Protein AF-A0A2U3CPF5-F1 (afdb_monomer_lite)

pLDDT: mean 75.81, std 19.27, range [42.22, 94.38]

Radius of gyration: 29.04 Å; chains: 1; bounding box: 74×77×28 Å

Structure (mmCIF, N/CA/C/O backbone):
data_AF-A0A2U3CPF5-F1
#
_entry.id   AF-A0A2U3CPF5-F1
#
loop_
_atom_site.group_PDB
_atom_site.id
_atom_site.type_symbol
_atom_site.label_atom_id
_atom_site.label_alt_id
_atom_site.label_comp_id
_atom_site.label_asym_id
_atom_site.label_entity_id
_atom_site.label_seq_id
_atom_site.pdbx_PDB_ins_code
_atom_site.Cartn_x
_atom_site.Cartn_y
_atom_site.Cartn_z
_atom_site.occupancy
_atom_site.B_iso_or_equiv
_atom_site.auth_seq_id
_atom_site.auth_comp_id
_atom_site.auth_asym_id
_atom_site.auth_atom_id
_atom_site.pdbx_PDB_model_num
ATOM 1 N N . MET A 1 1 ? 0.087 11.279 -11.090 1.00 84.81 1 MET A N 1
ATOM 2 C CA . MET A 1 1 ? -0.353 10.577 -9.863 1.00 84.81 1 MET A CA 1
ATOM 3 C C . MET A 1 1 ? -1.532 9.679 -10.211 1.00 84.81 1 MET A C 1
ATOM 5 O O . MET A 1 1 ? -2.220 9.978 -11.178 1.00 84.81 1 MET A O 1
ATOM 9 N N . LEU A 1 2 ? -1.732 8.583 -9.484 1.00 86.62 2 LEU A N 1
ATOM 10 C CA . LEU A 1 2 ? -2.855 7.655 -9.621 1.00 86.62 2 LEU A CA 1
ATOM 11 C C . LEU A 1 2 ? -3.731 7.745 -8.373 1.00 86.62 2 LEU A C 1
ATOM 13 O O . LEU A 1 2 ? -3.217 7.788 -7.259 1.00 86.62 2 LEU A O 1
ATOM 17 N N . SER A 1 3 ? -5.047 7.725 -8.551 1.00 90.75 3 SER A N 1
ATOM 18 C CA . SER A 1 3 ? -5.976 7.468 -7.446 1.00 90.75 3 SER A CA 1
ATOM 19 C C . SER A 1 3 ? -5.931 5.996 -7.014 1.00 90.75 3 SER A C 1
ATOM 21 O O . SER A 1 3 ? -5.475 5.130 -7.766 1.00 90.75 3 SER A O 1
ATOM 23 N N . ALA A 1 4 ? -6.468 5.686 -5.829 1.00 89.81 4 ALA A N 1
ATOM 24 C CA . ALA A 1 4 ? -6.633 4.302 -5.372 1.00 89.81 4 ALA A CA 1
ATOM 25 C C . ALA A 1 4 ? -7.389 3.429 -6.394 1.00 89.81 4 ALA A C 1
ATOM 27 O O . ALA A 1 4 ? -6.993 2.292 -6.639 1.00 89.81 4 ALA A O 1
ATOM 28 N N . VAL A 1 5 ? -8.432 3.973 -7.033 1.00 91.69 5 VAL A N 1
ATOM 29 C CA . VAL A 1 5 ? -9.226 3.275 -8.060 1.00 91.69 5 VAL A CA 1
ATOM 30 C C . VAL A 1 5 ? -8.373 2.953 -9.289 1.00 91.69 5 VAL A C 1
ATOM 32 O O . VAL A 1 5 ? -8.377 1.821 -9.763 1.00 91.69 5 VAL A O 1
ATOM 35 N N . GLN A 1 6 ? -7.596 3.920 -9.781 1.00 92.56 6 GLN A N 1
ATOM 36 C CA . GLN A 1 6 ? -6.730 3.711 -10.946 1.00 92.56 6 GLN A CA 1
ATOM 37 C C . GLN A 1 6 ? -5.596 2.725 -10.656 1.00 92.56 6 GLN A C 1
ATOM 39 O O . GLN A 1 6 ? -5.253 1.914 -11.514 1.00 92.56 6 GLN A O 1
ATOM 44 N N . LEU A 1 7 ? -5.023 2.768 -9.451 1.00 91.25 7 LEU A N 1
ATOM 45 C CA . LEU A 1 7 ? -4.006 1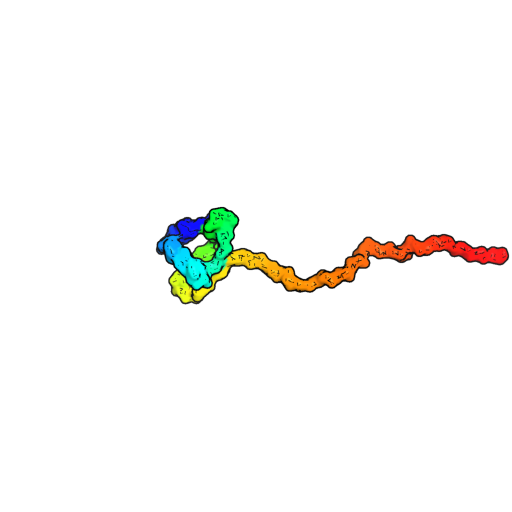.807 -9.031 1.00 91.25 7 LEU A CA 1
ATOM 46 C C . LEU A 1 7 ? -4.585 0.388 -8.932 1.00 91.25 7 LEU A C 1
ATOM 48 O O . LEU A 1 7 ? -3.966 -0.558 -9.415 1.00 91.25 7 LEU A O 1
ATOM 52 N N . ALA A 1 8 ? -5.779 0.253 -8.353 1.00 92.81 8 ALA A N 1
ATOM 53 C CA . ALA A 1 8 ? -6.505 -1.009 -8.264 1.00 92.81 8 ALA A CA 1
ATOM 54 C C . ALA A 1 8 ? -6.787 -1.610 -9.645 1.00 92.81 8 ALA A C 1
ATOM 56 O O . ALA A 1 8 ? -6.471 -2.775 -9.874 1.00 92.81 8 ALA A O 1
ATOM 57 N N . ALA A 1 9 ? -7.293 -0.799 -10.578 1.00 93.12 9 ALA A N 1
ATOM 58 C CA . ALA A 1 9 ? -7.545 -1.223 -11.953 1.00 93.12 9 ALA A CA 1
ATOM 59 C C . ALA A 1 9 ? -6.262 -1.696 -12.655 1.00 93.12 9 ALA A C 1
ATOM 61 O O . ALA A 1 9 ? -6.270 -2.685 -13.377 1.00 93.12 9 ALA A O 1
ATOM 62 N N . ARG A 1 10 ? -5.132 -1.024 -12.409 1.00 91.12 10 ARG A N 1
ATOM 63 C CA . ARG A 1 10 ? -3.841 -1.367 -13.023 1.00 91.12 10 ARG A C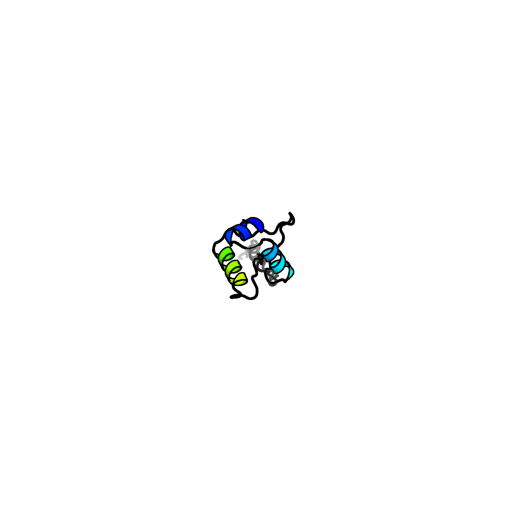A 1
ATOM 64 C C . ARG A 1 10 ? -3.241 -2.673 -12.493 1.00 91.12 10 ARG A C 1
ATOM 66 O O . ARG A 1 10 ? -2.457 -3.307 -13.190 1.00 91.12 10 ARG A O 1
ATOM 73 N N . LEU A 1 11 ? -3.569 -3.039 -11.256 1.00 89.06 11 LEU A N 1
ATOM 74 C CA . LEU A 1 11 ? -3.088 -4.250 -10.584 1.00 89.06 11 LEU A CA 1
ATOM 75 C C . LEU A 1 11 ? -4.091 -5.407 -10.623 1.00 89.06 11 LEU A C 1
ATOM 77 O O . LEU A 1 11 ? -3.785 -6.475 -10.087 1.00 89.06 11 LEU A O 1
ATOM 81 N N . ASP A 1 12 ? -5.264 -5.183 -11.219 1.00 92.88 12 ASP A N 1
ATOM 82 C CA . ASP A 1 12 ? -6.397 -6.106 -11.201 1.00 92.88 12 ASP A CA 1
ATOM 83 C C . ASP A 1 12 ? -6.711 -6.582 -9.765 1.00 92.88 12 ASP A C 1
ATOM 85 O O . ASP A 1 12 ? -6.695 -7.769 -9.425 1.00 92.88 12 ASP A O 1
ATOM 89 N N . ILE A 1 13 ? -6.883 -5.613 -8.856 1.00 91.56 13 ILE A N 1
ATOM 90 C CA . ILE A 1 13 ? -7.225 -5.860 -7.449 1.00 91.56 13 ILE A CA 1
ATOM 91 C C . ILE A 1 13 ? -8.433 -5.045 -7.004 1.00 91.56 13 ILE A C 1
ATOM 93 O O . ILE A 1 13 ? -8.663 -3.949 -7.511 1.00 91.56 13 ILE A O 1
ATOM 97 N N . PRO A 1 14 ? -9.178 -5.508 -5.985 1.00 93.44 14 PRO A N 1
ATOM 98 C CA . PRO A 1 14 ? -10.261 -4.721 -5.417 1.00 93.44 14 PRO A CA 1
ATOM 99 C C . PRO A 1 14 ? -9.735 -3.423 -4.797 1.00 93.44 14 PRO A C 1
ATOM 101 O O . PRO A 1 14 ? -8.822 -3.455 -3.971 1.00 93.44 14 PRO A O 1
ATOM 104 N N . VAL A 1 15 ? -10.372 -2.284 -5.086 1.00 93.50 15 VAL A N 1
ATOM 105 C CA . VAL A 1 15 ? -10.004 -1.003 -4.450 1.00 93.50 15 VAL A CA 1
ATOM 106 C C . VAL A 1 15 ? -10.118 -1.071 -2.923 1.00 93.50 15 VAL A C 1
ATOM 108 O O . VAL A 1 15 ? -9.286 -0.524 -2.200 1.00 93.50 15 VAL A O 1
ATOM 111 N N . ASN A 1 16 ? -11.092 -1.835 -2.418 1.00 94.38 16 ASN A N 1
ATOM 112 C CA . ASN A 1 16 ? -11.269 -2.067 -0.988 1.00 94.38 16 ASN A CA 1
ATOM 113 C C . ASN A 1 16 ? -10.039 -2.735 -0.351 1.00 94.38 16 ASN A C 1
ATOM 115 O O . ASN A 1 16 ? -9.700 -2.442 0.792 1.00 94.38 16 ASN A O 1
ATOM 119 N N . TRP A 1 17 ? -9.319 -3.584 -1.093 1.00 94.38 17 TRP A N 1
ATOM 120 C CA . TRP A 1 17 ? -8.095 -4.208 -0.592 1.00 94.38 17 TRP A CA 1
ATOM 121 C C . TRP A 1 17 ? -7.030 -3.161 -0.251 1.00 94.38 17 TRP A C 1
ATOM 123 O O . TRP A 1 17 ? -6.394 -3.271 0.800 1.00 94.38 17 TRP A O 1
ATOM 133 N N . ILE A 1 18 ? -6.887 -2.124 -1.087 1.00 91.94 18 ILE A N 1
ATOM 134 C CA . ILE A 1 18 ? -5.951 -1.012 -0.867 1.00 91.94 18 ILE A CA 1
ATOM 135 C C . ILE A 1 18 ? -6.330 -0.262 0.414 1.00 91.94 18 ILE A C 1
ATOM 137 O O . ILE A 1 18 ? -5.491 -0.098 1.299 1.00 91.94 18 ILE A O 1
ATOM 141 N N . TYR A 1 19 ? -7.604 0.116 0.567 1.00 91.50 19 TYR A N 1
ATOM 142 C CA . TYR A 1 19 ? -8.085 0.798 1.774 1.00 91.50 19 TYR A CA 1
ATOM 143 C C . TYR A 1 19 ? -7.897 -0.040 3.044 1.00 91.50 19 TYR A C 1
ATOM 145 O O . TYR A 1 19 ? -7.508 0.492 4.084 1.00 91.50 19 TYR A O 1
ATOM 153 N N . VAL A 1 20 ? -8.108 -1.356 2.970 1.00 93.38 20 VAL A N 1
ATOM 154 C CA . VAL A 1 20 ? -7.836 -2.267 4.088 1.00 93.38 20 VAL A CA 1
ATOM 155 C C . VAL A 1 20 ? -6.345 -2.286 4.435 1.00 93.38 20 VAL A C 1
ATOM 157 O O . VAL A 1 20 ? -6.014 -2.260 5.620 1.00 93.38 20 VAL A O 1
ATOM 160 N N . GLN A 1 21 ? -5.432 -2.291 3.456 1.00 92.62 21 GLN A N 1
ATOM 161 C CA . GLN A 1 21 ? -3.992 -2.244 3.755 1.00 92.62 21 GLN A CA 1
ATOM 162 C C . GLN A 1 21 ? -3.578 -0.916 4.401 1.00 92.62 21 GLN A C 1
ATOM 164 O O . GLN A 1 21 ? -2.751 -0.932 5.316 1.00 92.62 21 GLN A O 1
ATOM 169 N N . ILE A 1 22 ? -4.190 0.199 3.986 1.00 91.31 22 ILE A N 1
ATOM 170 C CA . ILE A 1 22 ? -3.987 1.518 4.604 1.00 91.31 22 ILE A CA 1
ATOM 171 C C . ILE A 1 22 ? -4.457 1.501 6.061 1.00 91.31 22 ILE A C 1
ATOM 173 O O . ILE A 1 22 ? -3.692 1.819 6.969 1.00 91.31 22 ILE A O 1
ATOM 177 N N . ARG A 1 23 ? -5.685 1.029 6.316 1.00 89.94 23 ARG A N 1
ATOM 178 C CA . ARG A 1 23 ? -6.240 0.913 7.678 1.00 89.94 23 ARG A CA 1
ATOM 179 C C . ARG A 1 23 ? -5.409 0.011 8.586 1.00 89.94 23 ARG A C 1
ATOM 181 O O . ARG A 1 23 ? -5.253 0.299 9.767 1.00 89.94 23 ARG A O 1
ATOM 188 N N . ARG A 1 24 ? -4.854 -1.072 8.037 1.00 92.19 24 ARG A N 1
ATOM 189 C CA . ARG A 1 24 ? -3.976 -2.006 8.759 1.00 92.19 24 ARG A CA 1
ATOM 190 C C . ARG A 1 24 ? -2.550 -1.486 8.945 1.00 92.19 24 ARG A C 1
ATOM 192 O O . ARG A 1 24 ? -1.722 -2.240 9.446 1.00 92.19 24 ARG A O 1
ATOM 199 N N . LYS A 1 25 ? -2.247 -0.252 8.523 1.00 89.75 25 LYS A N 1
ATOM 200 C CA . LYS A 1 25 ? -0.903 0.346 8.556 1.00 89.75 25 LYS A CA 1
ATOM 201 C C . LYS A 1 25 ? 0.158 -0.480 7.812 1.00 89.75 25 LYS A C 1
ATOM 203 O O . LYS A 1 25 ? 1.348 -0.329 8.052 1.00 89.75 25 LYS A O 1
ATOM 208 N N . ARG A 1 26 ? -0.273 -1.347 6.887 1.00 90.75 26 ARG A N 1
ATOM 209 C CA . ARG A 1 26 ? 0.616 -2.120 6.005 1.00 90.75 26 ARG A CA 1
ATOM 210 C C . ARG A 1 26 ? 0.984 -1.338 4.757 1.00 90.75 26 ARG A C 1
ATOM 212 O O . ARG A 1 26 ? 2.029 -1.592 4.178 1.00 90.75 26 ARG A O 1
ATOM 219 N N . LEU A 1 27 ? 0.122 -0.415 4.344 1.00 91.44 27 LEU A N 1
ATOM 220 C CA . LEU A 1 27 ? 0.406 0.572 3.316 1.00 91.44 27 LEU A CA 1
ATOM 221 C C . LEU A 1 27 ? 0.343 1.942 3.980 1.00 91.44 27 LEU A C 1
ATOM 223 O O . LEU A 1 27 ? -0.730 2.392 4.373 1.00 91.44 27 LEU A O 1
ATOM 227 N N . LEU A 1 28 ? 1.491 2.582 4.147 1.00 90.44 28 LEU A N 1
ATOM 228 C CA . LEU A 1 28 ? 1.580 3.911 4.733 1.00 90.44 28 LEU A CA 1
ATOM 229 C C . LEU A 1 28 ? 1.640 4.923 3.598 1.00 90.44 28 LEU A C 1
ATOM 231 O O . LEU A 1 28 ? 2.515 4.852 2.742 1.00 90.44 28 LEU A O 1
ATOM 235 N N . ILE A 1 29 ? 0.689 5.845 3.572 1.00 88.88 29 ILE A N 1
ATOM 236 C CA . ILE A 1 29 ? 0.598 6.886 2.555 1.00 88.88 29 ILE A CA 1
ATOM 237 C C . ILE A 1 29 ? 0.016 8.138 3.189 1.00 88.88 29 ILE A C 1
ATOM 239 O O . ILE A 1 29 ? -0.815 8.045 4.095 1.00 88.88 29 ILE A O 1
ATOM 243 N N . ASP A 1 30 ? 0.479 9.291 2.726 1.00 85.81 30 ASP A N 1
ATOM 244 C CA . ASP A 1 30 ? -0.038 10.566 3.192 1.00 85.81 30 ASP A CA 1
ATOM 245 C C . ASP A 1 30 ? -1.368 10.883 2.501 1.00 85.81 30 ASP A C 1
ATOM 247 O O . ASP A 1 30 ? -1.570 10.589 1.316 1.00 85.81 30 ASP A O 1
ATOM 251 N N . GLN A 1 31 ? -2.303 11.434 3.267 1.00 84.25 31 GLN A N 1
ATOM 252 C CA . GLN A 1 31 ? -3.579 11.881 2.735 1.00 84.25 31 GLN A CA 1
ATOM 253 C C . GLN A 1 31 ? -3.400 13.302 2.207 1.00 84.25 31 GLN A C 1
ATOM 255 O O . GLN A 1 31 ? -2.999 14.189 2.952 1.00 84.25 31 GLN A O 1
ATOM 260 N N . GLN A 1 32 ? -3.735 13.542 0.938 1.00 81.94 32 GLN A N 1
ATOM 261 C CA . GLN A 1 32 ? -3.682 14.904 0.413 1.00 81.94 32 GLN A CA 1
ATOM 262 C C . GLN A 1 32 ? -4.663 15.829 1.140 1.00 81.94 32 GLN A C 1
ATOM 264 O O . GLN A 1 32 ? -5.672 15.375 1.677 1.00 81.94 32 GLN A O 1
ATOM 269 N N . SER A 1 33 ? -4.440 17.144 1.043 1.00 77.69 33 SER A N 1
ATOM 270 C CA . SER A 1 33 ? -5.325 18.183 1.597 1.00 77.69 33 SER A CA 1
ATOM 271 C C . SER A 1 33 ? -6.783 18.083 1.123 1.00 77.69 33 SER A C 1
ATOM 273 O O . SER A 1 33 ? -7.682 18.608 1.767 1.00 77.69 33 SER A O 1
ATOM 275 N N . THR A 1 34 ? -7.032 17.397 0.005 1.00 79.75 34 THR A N 1
ATOM 276 C CA . THR A 1 34 ? -8.367 17.108 -0.547 1.00 79.75 34 THR A CA 1
ATOM 277 C C . THR A 1 34 ? -9.040 15.880 0.075 1.00 79.75 34 THR A C 1
ATOM 279 O O . THR A 1 34 ? -10.165 15.541 -0.281 1.00 79.75 34 THR A O 1
ATOM 282 N N . GLY A 1 35 ? -8.351 15.167 0.965 1.00 80.19 35 GLY A N 1
ATOM 283 C CA . GLY A 1 35 ? -8.795 13.909 1.553 1.00 80.19 35 GLY A CA 1
ATOM 284 C C . GLY A 1 35 ? -8.512 12.671 0.693 1.00 80.19 35 GLY A C 1
ATOM 285 O O . GLY A 1 35 ? -8.775 11.551 1.134 1.00 80.19 35 GLY A O 1
ATOM 286 N N . ALA A 1 36 ? -7.965 12.836 -0.514 1.00 85.56 36 ALA A N 1
ATOM 287 C CA . ALA A 1 36 ? -7.674 11.733 -1.423 1.00 85.56 36 ALA A CA 1
ATOM 288 C C . ALA A 1 36 ? -6.300 11.094 -1.158 1.00 85.56 36 ALA A C 1
ATOM 290 O O . ALA A 1 36 ? -5.317 11.775 -0.866 1.00 85.56 36 ALA A O 1
ATOM 291 N N . TYR A 1 37 ? -6.213 9.773 -1.340 1.00 88.69 37 TYR A N 1
ATOM 292 C CA . TYR A 1 37 ? -4.937 9.055 -1.383 1.00 88.69 37 TYR A CA 1
ATOM 293 C C . TYR A 1 37 ? -4.417 9.013 -2.818 1.00 88.69 37 TYR A C 1
ATOM 295 O O . TYR A 1 37 ? -5.056 8.419 -3.696 1.00 88.69 37 TYR A O 1
ATOM 303 N N . LEU A 1 38 ? -3.261 9.636 -3.050 1.00 88.56 38 LEU A N 1
ATOM 304 C CA . LEU A 1 38 ? -2.613 9.685 -4.358 1.00 88.56 38 LEU A CA 1
ATOM 305 C C . LEU A 1 38 ? -1.307 8.900 -4.366 1.00 88.56 38 LEU A C 1
ATOM 307 O O . LEU A 1 38 ? -0.419 9.129 -3.555 1.00 88.56 38 LEU A O 1
ATOM 311 N N . PHE A 1 39 ? -1.171 8.027 -5.355 1.00 88.62 39 PHE A N 1
ATOM 312 C CA . PHE A 1 39 ? -0.016 7.167 -5.566 1.00 88.62 39 PHE A CA 1
ATOM 313 C C . PHE A 1 39 ? 0.831 7.699 -6.721 1.00 88.62 39 PHE A C 1
ATOM 315 O O . PHE A 1 39 ? 0.307 8.226 -7.708 1.00 88.62 39 PHE A O 1
ATOM 322 N N . GLN A 1 40 ? 2.150 7.535 -6.655 1.00 86.94 40 GLN A N 1
ATOM 323 C CA . GLN A 1 40 ? 2.991 7.890 -7.796 1.00 86.94 40 GLN A CA 1
ATOM 324 C C . GLN A 1 40 ? 2.726 6.932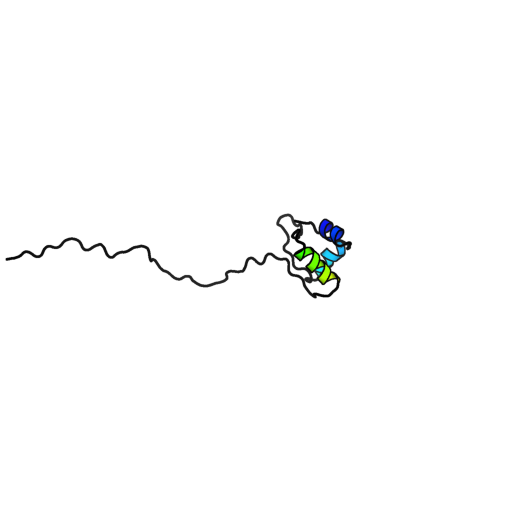 -8.962 1.00 86.94 40 GLN A C 1
ATOM 326 O O . GLN A 1 40 ? 2.683 5.716 -8.783 1.00 86.94 40 GLN A O 1
ATOM 331 N N . ASN A 1 41 ? 2.561 7.479 -10.172 1.00 87.88 41 ASN A N 1
ATOM 332 C CA . ASN A 1 41 ? 2.414 6.679 -11.393 1.00 87.88 41 ASN A CA 1
ATOM 333 C C . ASN A 1 41 ? 3.792 6.195 -11.869 1.00 87.88 41 ASN A C 1
ATOM 335 O O . ASN A 1 41 ? 4.255 6.576 -12.940 1.00 87.88 41 ASN A O 1
ATOM 339 N N . SER A 1 42 ? 4.476 5.430 -11.022 1.00 87.62 42 SER A N 1
ATOM 340 C CA . SER A 1 42 ? 5.807 4.889 -11.282 1.00 87.62 42 SER A CA 1
ATOM 341 C C . SER A 1 42 ? 5.750 3.363 -11.264 1.00 87.62 42 SER A C 1
ATOM 343 O O . SER A 1 42 ? 5.079 2.797 -10.391 1.00 87.62 42 SER A O 1
ATOM 345 N N . PRO A 1 43 ? 6.466 2.672 -12.171 1.00 87.25 43 PRO A N 1
ATOM 346 C CA . PRO A 1 43 ? 6.565 1.216 -12.139 1.00 87.25 43 PRO A CA 1
ATOM 347 C C . PRO A 1 43 ? 7.094 0.699 -10.794 1.00 87.25 43 PRO A C 1
ATOM 349 O O . PRO A 1 43 ? 6.681 -0.374 -10.365 1.00 87.25 43 PRO A O 1
ATOM 352 N N . ALA A 1 44 ? 7.921 1.476 -10.085 1.00 87.19 44 ALA A N 1
ATOM 353 C CA . ALA A 1 44 ? 8.400 1.121 -8.750 1.00 87.19 44 ALA A CA 1
ATOM 354 C C . ALA A 1 44 ? 7.251 0.986 -7.734 1.00 87.19 44 ALA A C 1
ATOM 356 O O . ALA A 1 44 ? 7.178 -0.010 -7.020 1.00 87.19 44 ALA A O 1
ATOM 357 N N . VAL A 1 45 ? 6.308 1.936 -7.715 1.00 87.81 45 VAL A N 1
ATOM 358 C CA . VAL A 1 45 ? 5.146 1.894 -6.808 1.00 87.81 45 VAL A CA 1
ATOM 359 C C . VAL A 1 45 ? 4.200 0.758 -7.181 1.00 87.81 45 VAL A C 1
ATOM 361 O O . VAL A 1 45 ? 3.736 0.032 -6.306 1.00 87.81 45 VAL A O 1
ATOM 364 N N . VAL A 1 46 ? 3.941 0.564 -8.476 1.00 90.12 46 VAL A N 1
ATOM 365 C CA . VAL A 1 46 ? 3.081 -0.530 -8.953 1.00 90.12 46 VAL A CA 1
ATOM 366 C C . VAL A 1 46 ? 3.670 -1.890 -8.560 1.00 90.12 46 VAL A C 1
ATOM 368 O O . VAL A 1 46 ? 2.954 -2.732 -8.019 1.00 90.12 46 VAL A O 1
ATOM 371 N N . ASN A 1 47 ? 4.976 -2.086 -8.761 1.00 91.19 47 ASN A N 1
ATOM 372 C CA . ASN A 1 47 ? 5.665 -3.315 -8.372 1.00 91.19 47 ASN A CA 1
ATOM 373 C C . ASN A 1 47 ? 5.666 -3.508 -6.850 1.00 91.19 47 ASN A C 1
ATOM 375 O O . ASN A 1 47 ? 5.313 -4.586 -6.389 1.00 91.19 47 ASN A O 1
ATOM 379 N N . ALA A 1 48 ? 5.944 -2.466 -6.066 1.00 89.94 48 ALA A N 1
ATOM 380 C CA . ALA A 1 48 ? 5.951 -2.565 -4.608 1.00 89.94 48 ALA A CA 1
ATOM 381 C C . ALA A 1 48 ? 4.571 -2.933 -4.029 1.00 89.94 48 ALA A C 1
ATOM 383 O O . ALA A 1 48 ? 4.462 -3.748 -3.114 1.00 89.94 48 ALA A O 1
ATOM 384 N N . VAL A 1 49 ? 3.484 -2.383 -4.583 1.00 90.06 49 VAL A N 1
ATOM 385 C CA . VAL A 1 49 ? 2.117 -2.750 -4.171 1.00 90.06 49 VAL A CA 1
ATOM 386 C C . VAL A 1 49 ? 1.788 -4.188 -4.589 1.00 90.06 49 VAL A C 1
ATOM 388 O O . VAL A 1 49 ? 1.134 -4.914 -3.834 1.00 90.06 49 VAL A O 1
ATOM 391 N N . ARG A 1 50 ? 2.277 -4.637 -5.752 1.00 91.75 50 ARG A N 1
ATOM 392 C CA . ARG A 1 50 ? 2.180 -6.041 -6.174 1.00 91.75 50 ARG A CA 1
ATOM 393 C C . ARG A 1 50 ? 2.935 -6.970 -5.219 1.00 91.75 50 ARG A C 1
ATOM 395 O O . ARG A 1 50 ? 2.386 -7.998 -4.836 1.00 91.75 50 ARG A O 1
ATOM 402 N N . ASP A 1 51 ? 4.124 -6.592 -4.769 1.00 91.69 51 ASP A N 1
ATOM 403 C CA . ASP A 1 51 ? 4.918 -7.368 -3.811 1.00 91.69 51 ASP A CA 1
ATOM 404 C C . ASP A 1 51 ? 4.240 -7.423 -2.432 1.00 91.69 51 ASP A C 1
ATOM 406 O O . ASP A 1 51 ? 4.212 -8.474 -1.786 1.00 91.69 51 ASP A O 1
ATOM 410 N N . LEU A 1 52 ? 3.594 -6.330 -2.003 1.00 91.56 52 LEU A N 1
ATOM 411 C CA . LEU A 1 52 ? 2.774 -6.300 -0.785 1.00 91.56 52 LEU A CA 1
ATOM 412 C C . LEU A 1 52 ? 1.573 -7.254 -0.889 1.00 91.56 52 LEU A C 1
ATOM 414 O O . LEU A 1 52 ? 1.224 -7.935 0.082 1.00 91.56 52 LEU A O 1
ATOM 418 N N . ARG A 1 53 ? 0.942 -7.322 -2.069 1.00 90.12 53 ARG A N 1
ATOM 419 C CA . ARG A 1 53 ? -0.153 -8.260 -2.362 1.00 90.12 53 ARG A CA 1
ATOM 420 C C . ARG A 1 53 ? 0.331 -9.705 -2.332 1.00 90.12 53 ARG A C 1
ATOM 422 O O . ARG A 1 53 ? -0.298 -10.533 -1.674 1.00 90.12 53 ARG A O 1
ATOM 429 N N . ASN A 1 54 ? 1.453 -9.979 -2.990 1.00 91.62 54 ASN A N 1
ATOM 430 C CA . ASN A 1 54 ? 2.084 -11.297 -3.043 1.00 91.62 54 ASN A CA 1
ATOM 431 C C . ASN A 1 54 ? 2.702 -11.717 -1.701 1.00 91.62 54 ASN A C 1
ATOM 433 O O . ASN A 1 54 ? 3.197 -12.833 -1.582 1.00 91.62 54 ASN A O 1
ATOM 437 N N . ARG A 1 55 ? 2.625 -10.853 -0.676 1.00 87.00 55 ARG A N 1
ATOM 438 C CA . ARG A 1 55 ? 3.195 -11.053 0.664 1.00 87.00 55 ARG A CA 1
ATOM 439 C C . ARG A 1 55 ? 4.718 -11.204 0.656 1.00 87.00 55 ARG A C 1
ATOM 441 O O . ARG A 1 55 ? 5.278 -11.668 1.641 1.00 87.00 55 ARG A O 1
ATOM 448 N N . THR A 1 56 ? 5.376 -10.774 -0.417 1.00 91.75 56 THR A N 1
ATOM 449 C CA . THR A 1 56 ? 6.837 -10.688 -0.512 1.00 91.75 56 THR A CA 1
ATOM 450 C C . THR A 1 56 ? 7.375 -9.644 0.461 1.00 91.75 56 THR A C 1
ATOM 452 O O . THR A 1 56 ? 8.429 -9.831 1.056 1.00 91.75 56 THR A O 1
ATOM 455 N N . ILE A 1 57 ? 6.614 -8.565 0.666 1.00 88.50 57 ILE A N 1
ATOM 456 C CA . ILE A 1 57 ? 6.889 -7.555 1.688 1.00 88.50 57 ILE A CA 1
ATOM 457 C C . ILE A 1 57 ? 5.727 -7.470 2.681 1.00 88.50 57 ILE A C 1
ATOM 459 O O . ILE A 1 57 ? 4.552 -7.621 2.331 1.00 88.50 57 ILE A O 1
ATOM 463 N N . HIS A 1 58 ? 6.050 -7.226 3.951 1.00 87.31 58 HIS A N 1
ATOM 464 C CA . HIS A 1 58 ? 5.050 -7.151 5.020 1.00 87.31 58 HIS A CA 1
ATOM 465 C C . HIS A 1 58 ? 4.383 -5.777 5.112 1.00 87.31 58 HIS A C 1
ATOM 467 O O . HIS A 1 58 ? 3.183 -5.705 5.408 1.00 87.31 58 HIS A O 1
ATOM 473 N N . GLN A 1 59 ? 5.148 -4.723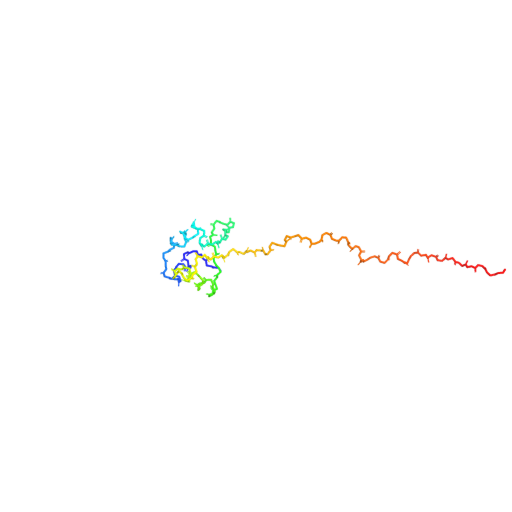 4.822 1.00 89.44 59 GLN A N 1
ATOM 474 C CA . GLN A 1 59 ? 4.751 -3.326 4.920 1.00 89.44 59 GLN A CA 1
ATOM 475 C C . GLN A 1 59 ? 5.394 -2.523 3.782 1.00 89.44 59 GLN A C 1
ATOM 477 O O . GLN A 1 59 ? 6.527 -2.793 3.392 1.00 89.44 59 GLN A O 1
ATOM 482 N N . LEU A 1 60 ? 4.660 -1.540 3.270 1.00 89.38 60 LEU A N 1
ATOM 483 C CA . LEU A 1 60 ? 5.082 -0.605 2.240 1.00 89.38 60 LEU A CA 1
ATOM 484 C C . LEU A 1 60 ? 4.855 0.822 2.744 1.00 89.38 60 LEU A C 1
ATOM 486 O O . LEU A 1 60 ? 3.728 1.178 3.090 1.00 89.38 60 LEU A 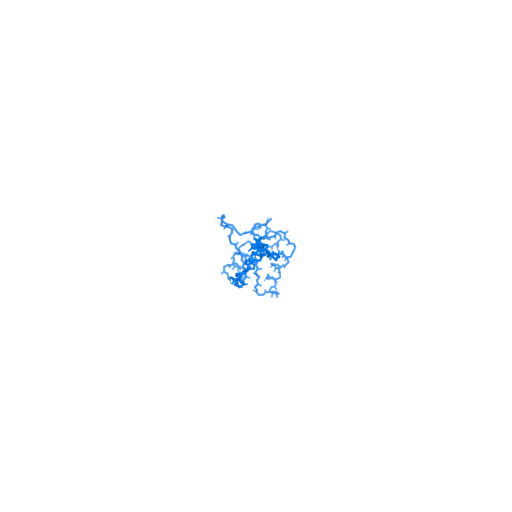O 1
ATOM 490 N N . ASP A 1 61 ? 5.910 1.631 2.763 1.00 88.44 61 ASP A N 1
ATOM 491 C CA . ASP A 1 61 ? 5.827 3.060 3.057 1.00 88.44 61 ASP A CA 1
ATOM 492 C C . ASP A 1 61 ? 5.989 3.867 1.764 1.00 88.44 61 ASP A C 1
ATOM 494 O O . ASP A 1 61 ? 6.982 3.739 1.053 1.00 88.44 61 ASP A O 1
ATOM 498 N N . LEU A 1 62 ? 4.956 4.639 1.435 1.00 85.31 62 LEU A N 1
ATOM 499 C CA . LEU A 1 62 ? 4.883 5.556 0.297 1.00 85.31 62 LEU A CA 1
ATOM 500 C C . LEU A 1 62 ? 4.740 7.007 0.760 1.00 85.31 62 LEU A C 1
ATOM 502 O O . LEU A 1 62 ? 4.429 7.882 -0.052 1.00 85.31 62 LEU A O 1
ATOM 506 N N . ARG A 1 63 ? 4.893 7.275 2.060 1.00 84.25 63 ARG A N 1
ATOM 507 C CA . ARG A 1 63 ? 4.867 8.649 2.546 1.00 84.25 63 ARG A CA 1
ATOM 508 C C . ARG A 1 63 ? 6.096 9.329 1.968 1.00 84.25 63 ARG A C 1
ATOM 510 O O . ARG A 1 63 ? 7.190 8.770 1.975 1.00 84.25 63 ARG A O 1
ATOM 517 N N . ILE A 1 64 ? 5.922 10.543 1.458 1.00 66.50 64 ILE A N 1
ATOM 518 C CA . ILE A 1 64 ? 7.070 11.404 1.207 1.00 66.50 64 ILE A CA 1
ATOM 519 C C . ILE A 1 64 ? 7.559 11.777 2.602 1.00 66.50 64 ILE A C 1
ATOM 521 O O . ILE A 1 64 ? 7.084 12.740 3.197 1.00 66.50 64 ILE A O 1
ATOM 525 N N . ILE A 1 65 ? 8.447 10.957 3.164 1.00 52.69 65 ILE A N 1
ATOM 526 C CA . ILE A 1 65 ? 9.284 11.382 4.272 1.00 52.69 65 ILE A CA 1
ATOM 527 C C . ILE A 1 65 ? 10.107 12.506 3.652 1.00 52.69 65 ILE A C 1
ATOM 529 O O . ILE A 1 65 ? 11.107 12.256 2.983 1.00 52.69 65 ILE A O 1
ATOM 533 N N . GLN A 1 66 ? 9.643 13.753 3.796 1.00 44.75 66 GLN A N 1
ATOM 534 C CA . GLN A 1 66 ? 10.581 14.865 3.834 1.00 44.75 66 GLN A CA 1
ATOM 535 C C . GLN A 1 66 ? 11.644 14.392 4.819 1.00 44.75 66 GLN A C 1
ATOM 537 O O . GLN A 1 66 ? 11.255 14.048 5.942 1.00 44.75 66 GLN A O 1
ATOM 542 N N . PRO A 1 67 ? 12.916 14.233 4.412 1.00 49.34 67 PRO A N 1
ATOM 543 C CA . PRO A 1 67 ? 13.946 13.903 5.372 1.00 49.34 67 PRO A CA 1
ATOM 544 C C . PRO A 1 67 ? 13.824 14.969 6.449 1.00 49.34 67 PRO A C 1
ATOM 546 O O . PRO A 1 67 ? 13.979 16.158 6.180 1.00 49.34 67 PRO A O 1
ATOM 549 N N . HIS A 1 68 ? 13.399 14.536 7.630 1.00 43.06 68 HIS A N 1
ATOM 550 C CA . HIS A 1 68 ? 13.324 15.368 8.807 1.00 43.06 68 HIS A CA 1
ATOM 551 C C . HIS A 1 68 ? 14.765 15.792 9.062 1.00 43.06 68 HIS A C 1
ATOM 553 O O . HIS A 1 68 ? 15.553 15.025 9.610 1.00 43.06 68 HIS A O 1
ATOM 559 N N . GLN A 1 69 ? 15.155 16.959 8.543 1.00 45.34 69 GLN A N 1
ATOM 560 C CA . GLN A 1 69 ? 16.394 17.626 8.916 1.00 45.34 69 GLN A CA 1
ATOM 561 C C . GLN A 1 69 ? 16.182 18.155 10.336 1.00 45.34 69 GLN A C 1
ATOM 563 O O . GLN A 1 69 ? 16.000 19.348 10.560 1.00 45.34 69 GLN A O 1
ATOM 568 N N . GLU A 1 70 ? 16.125 17.242 11.301 1.00 47.19 70 GLU A N 1
ATOM 569 C CA . GLU A 1 70 ? 16.148 17.586 12.711 1.00 47.19 70 GLU A CA 1
ATOM 570 C C . GLU A 1 70 ? 17.589 17.772 13.144 1.00 47.19 70 GLU A C 1
ATOM 572 O O . GLU A 1 70 ? 18.344 16.815 13.281 1.00 47.19 70 GLU A O 1
ATOM 577 N N . GLY A 1 71 ? 17.922 19.035 13.390 1.00 46.75 71 GLY A N 1
ATOM 578 C CA . GLY A 1 71 ? 18.863 19.398 14.435 1.00 46.75 71 GLY A CA 1
ATOM 579 C C . GLY A 1 71 ? 20.319 19.550 14.011 1.00 46.75 71 GLY A C 1
ATOM 580 O O . GLY A 1 71 ? 20.936 18.650 13.459 1.00 46.75 71 GLY A O 1
ATOM 581 N N . HIS A 1 72 ? 20.876 20.679 14.457 1.00 46.53 72 HIS A N 1
ATOM 582 C CA . HIS A 1 72 ? 22.294 21.049 14.523 1.00 46.53 72 HIS A CA 1
ATOM 583 C C . HIS A 1 72 ? 22.855 21.554 13.175 1.00 46.53 72 HIS A C 1
ATOM 585 O O . HIS A 1 72 ? 23.108 20.792 12.261 1.00 46.53 72 HIS A O 1
ATOM 591 N N . GLN A 1 73 ? 23.091 22.850 12.964 1.00 49.06 73 GLN A N 1
ATOM 592 C CA . GLN A 1 73 ? 23.811 23.743 13.864 1.00 49.06 73 GLN A CA 1
ATOM 593 C C . GLN A 1 73 ? 23.266 25.173 13.798 1.00 49.06 73 GLN A C 1
ATOM 595 O O . GLN A 1 73 ? 23.415 25.890 12.813 1.00 49.06 73 GLN A O 1
ATOM 600 N N . HIS A 1 74 ? 22.744 25.620 14.936 1.00 51.50 74 HIS A N 1
ATOM 601 C CA . HIS A 1 74 ? 22.902 26.997 15.370 1.00 51.50 74 HIS A CA 1
ATOM 602 C C . HIS A 1 74 ? 24.400 27.206 15.658 1.00 51.50 74 HIS A C 1
ATOM 604 O O . HIS A 1 74 ? 24.859 27.043 16.785 1.00 51.50 74 HIS A O 1
ATOM 610 N N . ALA A 1 75 ? 25.183 27.459 14.610 1.00 48.62 75 ALA A N 1
ATOM 611 C CA . ALA A 1 75 ? 26.539 27.969 14.717 1.00 48.62 75 ALA A CA 1
ATOM 612 C C . ALA A 1 75 ? 26.518 29.382 14.146 1.00 48.62 75 ALA A C 1
ATOM 614 O O . ALA A 1 75 ? 26.468 29.598 12.938 1.00 48.62 75 ALA A O 1
ATOM 615 N N . LEU A 1 76 ? 26.514 30.340 15.067 1.00 51.16 76 LEU A N 1
ATOM 616 C CA . LEU A 1 76 ? 26.987 31.691 14.830 1.00 51.16 76 LEU A CA 1
ATOM 617 C C . LEU A 1 76 ? 28.294 31.622 14.026 1.00 51.16 76 LEU A C 1
ATOM 619 O O . LEU A 1 76 ? 29.318 31.162 14.527 1.00 51.16 76 LEU A O 1
ATOM 623 N N . SER A 1 77 ? 28.267 32.094 12.788 1.00 43.94 77 SER A N 1
ATOM 624 C CA . SER A 1 77 ? 29.466 32.604 12.135 1.00 43.94 77 SER A CA 1
ATOM 625 C C . SER A 1 77 ? 29.073 33.723 11.192 1.00 43.94 77 SER A C 1
ATOM 627 O O . SER A 1 77 ? 28.750 33.544 10.022 1.00 43.94 77 SER A O 1
ATOM 629 N N . LEU A 1 78 ? 29.069 34.905 11.798 1.00 51.66 78 LEU A N 1
ATOM 630 C CA . LEU A 1 78 ? 29.416 36.160 11.161 1.00 51.66 78 LEU A CA 1
ATOM 631 C C . LEU A 1 78 ? 30.817 36.017 10.541 1.00 51.66 78 LEU A C 1
ATOM 633 O O . LEU A 1 78 ? 31.796 36.395 11.165 1.00 51.66 78 LEU A O 1
ATOM 637 N N . GLU A 1 79 ? 30.921 35.473 9.336 1.00 50.78 79 GLU A N 1
ATOM 638 C CA . GLU A 1 79 ? 32.167 35.473 8.555 1.00 50.78 79 GLU A CA 1
ATOM 639 C C . GLU A 1 79 ? 31.843 36.064 7.181 1.00 50.78 79 GLU A C 1
ATOM 641 O O . GLU A 1 79 ? 31.709 35.389 6.164 1.00 50.78 79 GLU A O 1
ATOM 646 N N . GLY A 1 80 ? 31.600 37.371 7.206 1.00 49.88 80 GLY A N 1
ATOM 647 C CA . GLY A 1 80 ? 31.353 38.206 6.033 1.00 49.88 80 GLY A CA 1
ATOM 648 C C . GLY A 1 80 ? 31.489 39.698 6.329 1.00 49.88 80 GLY A C 1
ATOM 649 O O . GLY A 1 80 ? 31.038 40.520 5.537 1.00 49.88 80 GLY A O 1
ATOM 650 N N . ILE A 1 81 ? 32.086 40.059 7.471 1.00 53.19 81 ILE A N 1
ATOM 651 C CA . ILE A 1 81 ? 32.504 41.429 7.750 1.00 53.19 81 ILE A CA 1
ATOM 652 C C . ILE A 1 81 ? 33.935 41.377 8.274 1.00 53.19 81 ILE A C 1
ATOM 654 O O . ILE A 1 81 ? 34.187 41.101 9.447 1.00 53.19 81 ILE A O 1
ATOM 658 N N . ASP A 1 82 ? 34.871 41.643 7.370 1.00 50.03 82 ASP A N 1
ATOM 659 C CA . ASP A 1 82 ? 36.213 42.073 7.725 1.00 50.03 82 ASP A CA 1
ATOM 660 C C . ASP A 1 82 ? 36.095 43.412 8.477 1.00 50.03 82 ASP A C 1
ATOM 662 O O . ASP A 1 82 ? 35.921 44.480 7.893 1.00 50.03 82 ASP A O 1
ATOM 666 N N . TRP A 1 83 ? 36.113 43.349 9.809 1.00 42.22 83 TRP A N 1
ATOM 667 C CA . TRP A 1 83 ? 36.148 44.517 10.698 1.00 42.22 83 TRP A CA 1
ATOM 668 C C . TRP A 1 83 ? 37.584 45.030 10.928 1.00 42.22 83 TRP A C 1
ATOM 670 O O . TRP A 1 83 ? 37.833 45.762 11.886 1.00 42.22 83 TRP A O 1
ATOM 680 N N . ARG A 1 84 ? 38.556 44.662 10.075 1.00 47.47 84 ARG A N 1
ATOM 681 C CA . ARG A 1 84 ? 39.983 44.979 10.268 1.00 47.47 84 ARG A CA 1
ATOM 682 C C . ARG A 1 84 ? 40.539 46.083 9.372 1.00 47.47 84 ARG A C 1
ATOM 684 O O . ARG A 1 84 ? 41.749 46.290 9.355 1.00 47.47 84 ARG A O 1
ATOM 691 N N . ALA A 1 85 ? 39.679 46.889 8.757 1.00 48.88 85 ALA A 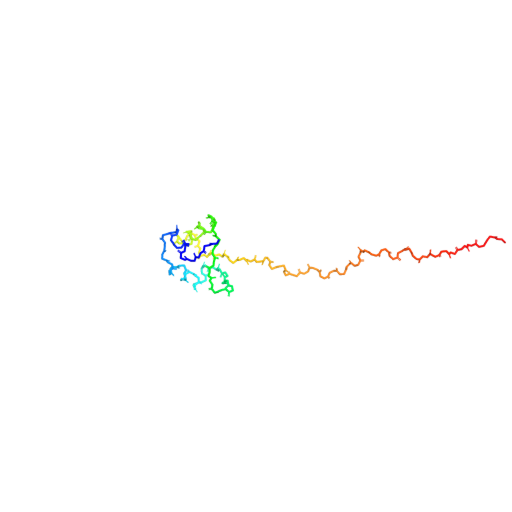N 1
ATOM 692 C CA . ALA A 1 85 ? 40.081 48.124 8.084 1.00 48.88 85 ALA A CA 1
ATOM 693 C C . ALA A 1 85 ? 39.464 49.384 8.724 1.00 48.88 85 ALA A C 1
ATOM 695 O O . ALA A 1 85 ? 38.899 50.240 8.047 1.00 48.88 85 ALA A O 1
ATOM 696 N N . ARG A 1 86 ? 39.602 49.526 10.050 1.00 46.91 86 ARG A N 1
ATOM 697 C CA . ARG A 1 86 ? 39.560 50.830 10.737 1.00 46.91 86 ARG A CA 1
ATOM 698 C C . ARG A 1 86 ? 40.696 50.943 11.750 1.00 46.91 86 ARG A C 1
ATOM 700 O O . ARG A 1 86 ? 40.495 50.705 12.932 1.00 46.91 86 ARG A O 1
ATOM 707 N N . GLN A 1 87 ? 41.869 51.322 11.256 1.00 47.97 87 GLN A N 1
ATOM 708 C CA . GLN A 1 87 ? 42.777 52.288 11.890 1.00 47.97 87 GLN A CA 1
ATOM 709 C C . GLN A 1 87 ? 43.436 53.035 10.725 1.00 47.97 87 GLN A C 1
ATOM 711 O O . GLN A 1 87 ? 44.377 52.560 10.104 1.00 47.97 87 GLN A O 1
ATOM 716 N N . GLU A 1 88 ? 42.745 54.006 10.139 1.00 49.28 88 GLU A N 1
ATOM 717 C CA . GLU A 1 88 ? 42.858 55.411 10.540 1.00 49.28 88 GLU A CA 1
ATOM 718 C C . GLU A 1 88 ? 44.312 55.801 10.838 1.00 49.28 88 GLU A C 1
ATOM 720 O O . GLU A 1 88 ? 44.846 55.612 11.926 1.00 49.28 88 GLU A O 1
ATOM 725 N N . THR A 1 89 ? 44.956 56.286 9.779 1.00 55.03 89 THR A N 1
ATOM 726 C CA . THR A 1 89 ? 45.841 57.451 9.779 1.00 55.03 89 THR A CA 1
ATOM 727 C C . THR A 1 89 ? 46.299 57.939 11.157 1.00 55.03 89 THR A C 1
ATOM 729 O O . THR A 1 89 ? 45.645 58.773 11.782 1.00 55.03 89 THR A O 1
ATOM 732 N N . TRP A 1 90 ? 47.507 57.548 11.556 1.00 42.81 90 TRP A N 1
ATOM 733 C CA . TRP A 1 90 ? 48.321 58.393 12.420 1.00 42.81 90 TRP A CA 1
ATOM 734 C C . TRP A 1 90 ? 49.768 58.402 11.932 1.00 42.81 90 TRP A C 1
ATOM 736 O O . TRP A 1 90 ? 50.438 57.375 11.841 1.00 42.81 90 TRP A O 1
ATOM 746 N N . ARG A 1 91 ? 50.211 59.596 11.534 1.00 48.12 91 ARG A N 1
ATOM 747 C CA . ARG A 1 91 ? 51.580 59.911 11.127 1.00 48.12 91 ARG A CA 1
ATOM 748 C C . ARG A 1 91 ? 52.450 60.031 12.377 1.00 48.12 91 ARG A C 1
ATOM 750 O O . ARG A 1 91 ? 52.095 60.828 13.239 1.00 48.12 91 ARG A O 1
ATOM 757 N N . PRO A 1 92 ? 53.621 59.386 12.457 1.00 53.50 92 PRO A N 1
ATOM 758 C CA . PRO A 1 92 ? 54.629 59.820 13.404 1.00 53.50 92 PRO A CA 1
ATOM 759 C C . PRO A 1 92 ? 55.398 61.004 12.804 1.00 53.50 92 PRO A C 1
ATOM 761 O O . PRO A 1 92 ? 56.030 60.891 11.750 1.00 53.50 92 PRO A O 1
ATOM 764 N N . SER A 1 93 ? 55.316 62.154 13.474 1.00 46.31 93 SER A N 1
ATOM 765 C CA . SER A 1 93 ? 56.208 63.294 13.265 1.00 46.31 93 SER A CA 1
ATOM 766 C C . SER A 1 93 ? 57.660 62.854 13.443 1.00 46.31 93 SER A C 1
ATOM 768 O O . SER A 1 93 ? 58.007 62.182 14.414 1.00 46.31 93 SER A O 1
ATOM 770 N N . ARG A 1 94 ? 58.506 63.233 12.486 1.00 51.50 94 ARG A N 1
ATOM 771 C CA . ARG A 1 94 ? 59.956 63.070 12.534 1.00 51.50 94 ARG A CA 1
ATOM 772 C C . ARG A 1 94 ? 60.552 64.454 12.820 1.00 51.50 94 ARG A C 1
ATOM 774 O O . ARG A 1 94 ? 60.332 65.338 12.001 1.00 51.50 94 ARG A O 1
ATOM 781 N N . VAL A 1 95 ? 61.300 64.515 13.930 1.00 56.72 95 VAL A N 1
ATOM 782 C CA . VAL A 1 95 ? 62.266 65.530 14.422 1.00 56.72 95 VAL A CA 1
ATOM 783 C C . VAL A 1 95 ? 61.783 66.948 14.715 1.00 56.72 95 VAL A C 1
ATOM 785 O O . VAL A 1 95 ? 61.153 67.581 13.847 1.00 56.72 95 VAL A O 1
#

Sequence (95 aa):
MLSAVQLAARLDIPVNWIYVQIRRKRLLIDQQSTGAYLFQNSPAVVNAVRDLRNRTIHQLDLRIIQPHQEGHQHALSLEGIDWRARQETWRPSRV

Foldseek 3Di:
DDFLVRLCVVLVHDSVVVVVCCVVQQEAADQDPVRTTDDDPDPVRSVVVVCCVVVVDRHHYPYPPPPPPDDDDPDDDPPPDPPPPDDDDDDDDDD

Organism: NCBI:txid396

Secondary structure (DSSP, 8-state):
-EEHHHHHHHHT--HHHHHHHHHTTSEE-PBPTTS-BEE---HHHHHHHHHHHTTS-S-EE-S----------------S----------PPP--